Protein AF-A0AAD6WMZ6-F1 (afdb_monomer_lite)

Sequence (57 aa):
RGRPKRLDAHDRRIACRMIRSGEAQTAADVQRDRFPDVPAWTVRQALQQEGLNGRRK

Radius of gyration: 10.39 Å; chains: 1; bounding box: 25×24×26 Å

Foldseek 3Di:
DDDFDAQDPVLLVVLLCCLVVVVDQALVSSCVPPNVSGDSVNSCVSCVVVVCPRPDD

pLDDT: mean 81.7, std 14.1, range [43.84, 92.38]

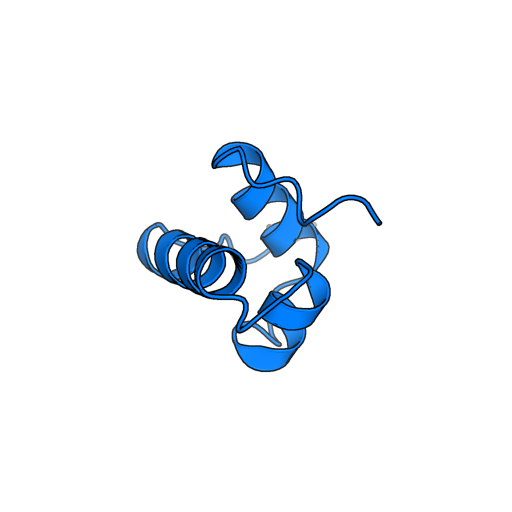Structure (mmCIF, N/CA/C/O backbone):
data_AF-A0AAD6WMZ6-F1
#
_entry.id   AF-A0AAD6WMZ6-F1
#
loop_
_atom_site.group_PDB
_atom_site.id
_atom_site.type_symbol
_atom_site.label_atom_id
_atom_site.label_alt_id
_atom_site.label_comp_id
_atom_site.label_asym_id
_atom_site.label_entity_id
_atom_site.label_seq_id
_atom_site.pdbx_PDB_ins_code
_atom_site.Cartn_x
_atom_site.Cartn_y
_atom_site.Cartn_z
_atom_site.occupancy
_atom_site.B_iso_or_equiv
_atom_site.auth_seq_id
_atom_site.auth_comp_id
_atom_site.auth_asym_id
_atom_site.auth_atom_id
_atom_site.pdbx_PDB_model_num
ATOM 1 N N . ARG A 1 1 ? 16.052 -14.124 -10.535 1.00 45.78 1 ARG A N 1
ATOM 2 C CA . ARG A 1 1 ? 15.298 -13.268 -9.581 1.00 45.78 1 ARG A CA 1
ATOM 3 C C . ARG A 1 1 ? 14.945 -11.966 -10.296 1.00 45.78 1 ARG A C 1
ATOM 5 O O . ARG A 1 1 ? 15.799 -11.097 -10.403 1.00 45.78 1 ARG A O 1
ATOM 12 N N . GLY A 1 2 ? 13.747 -11.885 -10.882 1.00 47.59 2 GLY A N 1
ATOM 13 C CA . GLY A 1 2 ? 13.282 -10.694 -11.600 1.00 47.59 2 GLY A CA 1
ATOM 14 C C . GLY A 1 2 ? 13.012 -9.554 -10.623 1.00 47.59 2 GLY A C 1
ATOM 15 O O . GLY A 1 2 ? 12.401 -9.769 -9.578 1.00 47.59 2 GLY A O 1
ATOM 16 N N . ARG A 1 3 ? 13.530 -8.362 -10.921 1.00 52.75 3 ARG A N 1
ATOM 17 C CA . ARG A 1 3 ? 13.338 -7.171 -10.090 1.00 52.75 3 ARG A CA 1
ATOM 18 C C . ARG A 1 3 ? 11.837 -6.830 -10.101 1.00 52.75 3 ARG A C 1
ATOM 20 O O . ARG A 1 3 ? 11.291 -6.665 -11.189 1.00 52.75 3 ARG A O 1
ATOM 27 N N . PRO A 1 4 ? 11.158 -6.753 -8.948 1.00 58.16 4 PRO A N 1
ATOM 28 C CA . PRO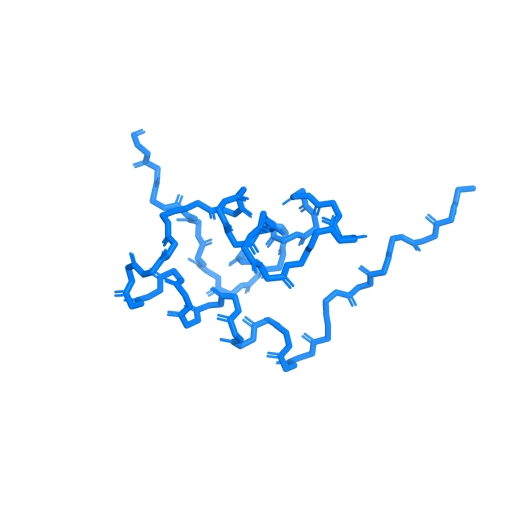 A 1 4 ? 9.745 -6.388 -8.906 1.00 58.16 4 PRO A CA 1
ATOM 29 C C . PRO A 1 4 ? 9.560 -4.998 -9.518 1.00 58.16 4 PRO A C 1
ATOM 31 O O . PR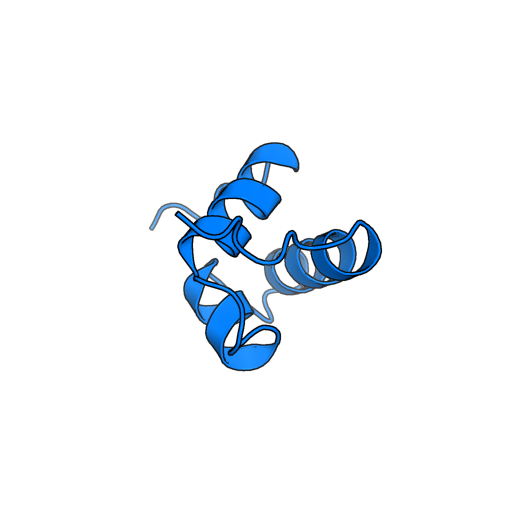O A 1 4 ? 10.424 -4.129 -9.342 1.00 58.16 4 PRO A O 1
ATOM 34 N N . LYS A 1 5 ? 8.455 -4.805 -10.254 1.00 66.06 5 LYS A N 1
ATOM 35 C CA . LYS A 1 5 ? 8.075 -3.500 -10.809 1.00 66.06 5 LYS A CA 1
ATOM 36 C C . LYS A 1 5 ? 8.105 -2.482 -9.670 1.00 66.06 5 LYS A C 1
ATOM 38 O O . LYS A 1 5 ? 7.400 -2.628 -8.674 1.00 66.06 5 LYS A O 1
ATOM 43 N N . ARG A 1 6 ? 9.004 -1.505 -9.778 1.00 72.75 6 ARG A N 1
ATOM 44 C CA . ARG A 1 6 ? 9.125 -0.432 -8.792 1.00 72.75 6 ARG A CA 1
ATOM 45 C C . ARG A 1 6 ? 7.944 0.511 -8.980 1.00 72.75 6 ARG A C 1
ATOM 47 O O . ARG A 1 6 ? 7.679 0.901 -10.110 1.00 72.75 6 ARG A O 1
ATOM 54 N N . LEU A 1 7 ? 7.301 0.892 -7.878 1.00 81.62 7 LEU A N 1
ATOM 55 C CA . LEU A 1 7 ? 6.380 2.028 -7.859 1.00 81.62 7 LEU A CA 1
ATOM 56 C C . LEU A 1 7 ? 7.156 3.276 -8.266 1.00 81.62 7 LEU A C 1
ATOM 58 O O . LEU A 1 7 ? 8.175 3.619 -7.642 1.00 81.62 7 LEU A O 1
ATOM 62 N N . ASP A 1 8 ? 6.693 3.930 -9.321 1.00 86.25 8 ASP A N 1
ATOM 63 C CA . ASP A 1 8 ? 7.295 5.172 -9.768 1.00 86.25 8 ASP A CA 1
ATOM 64 C C . ASP A 1 8 ? 6.964 6.325 -8.795 1.00 86.25 8 ASP A C 1
ATOM 66 O O . ASP A 1 8 ? 6.264 6.168 -7.791 1.00 86.25 8 ASP A O 1
ATOM 70 N N . ALA A 1 9 ? 7.515 7.514 -9.039 1.00 86.19 9 ALA A N 1
ATOM 71 C CA . ALA A 1 9 ? 7.266 8.661 -8.165 1.00 86.19 9 ALA A CA 1
ATOM 72 C C . ALA A 1 9 ? 5.808 9.164 -8.211 1.00 86.19 9 ALA A C 1
ATOM 74 O O . ALA A 1 9 ? 5.380 9.893 -7.314 1.00 86.19 9 ALA A O 1
ATOM 75 N N . HIS A 1 10 ? 5.055 8.848 -9.263 1.00 88.12 10 HIS A N 1
ATOM 76 C CA . HIS A 1 10 ? 3.647 9.203 -9.388 1.00 88.12 10 HIS A CA 1
ATOM 77 C C . HIS A 1 10 ? 2.775 8.234 -8.579 1.00 88.12 10 HIS A C 1
ATOM 79 O O . HIS A 1 10 ? 1.995 8.669 -7.732 1.00 88.12 10 HIS A O 1
ATOM 85 N N . ASP A 1 11 ? 3.010 6.937 -8.730 1.00 88.62 11 ASP A N 1
ATOM 86 C CA . ASP A 1 11 ? 2.361 5.859 -8.000 1.00 88.62 11 ASP A CA 1
ATOM 87 C C . ASP A 1 11 ? 2.560 5.995 -6.494 1.00 88.62 11 ASP A C 1
ATOM 89 O O . ASP A 1 11 ? 1.609 5.870 -5.722 1.00 88.62 11 ASP A O 1
ATOM 93 N N . ARG A 1 12 ? 3.786 6.326 -6.059 1.00 88.06 12 ARG A N 1
ATOM 94 C CA . ARG A 1 12 ? 4.063 6.593 -4.640 1.00 88.06 12 ARG A CA 1
ATOM 95 C C . ARG A 1 12 ? 3.210 7.736 -4.103 1.00 88.06 12 ARG A C 1
ATOM 97 O O . ARG A 1 12 ? 2.644 7.613 -3.022 1.00 88.06 12 ARG A O 1
ATOM 104 N N . ARG A 1 13 ? 3.059 8.827 -4.862 1.00 90.75 13 ARG A N 1
ATOM 105 C CA . ARG A 1 13 ? 2.208 9.959 -4.460 1.00 90.75 13 ARG A CA 1
ATOM 106 C C . ARG A 1 13 ? 0.741 9.551 -4.342 1.00 90.75 13 ARG A C 1
ATOM 108 O O . ARG A 1 13 ? 0.087 9.968 -3.387 1.00 90.75 13 ARG A O 1
ATOM 115 N N . ILE A 1 14 ? 0.243 8.716 -5.255 1.00 91.44 14 ILE A N 1
ATOM 116 C CA . ILE A 1 14 ? -1.120 8.168 -5.182 1.00 91.44 14 ILE A CA 1
ATOM 117 C C . ILE A 1 14 ? -1.277 7.292 -3.935 1.00 91.44 14 ILE A C 1
ATOM 119 O O . ILE A 1 14 ? -2.184 7.532 -3.143 1.00 91.44 14 ILE A O 1
ATOM 123 N N . ALA A 1 15 ? -0.366 6.342 -3.710 1.00 90.25 15 ALA A N 1
ATOM 124 C CA . ALA A 1 15 ? -0.378 5.468 -2.537 1.00 90.25 15 ALA A CA 1
ATOM 125 C C . ALA A 1 15 ? -0.391 6.274 -1.225 1.00 90.25 15 ALA A C 1
ATOM 127 O O . ALA A 1 15 ? -1.211 6.028 -0.340 1.00 90.25 15 ALA A O 1
ATOM 128 N N . CYS A 1 16 ? 0.471 7.290 -1.120 1.00 90.06 16 CYS A N 1
ATOM 129 C CA . CYS A 1 16 ? 0.512 8.192 0.028 1.00 90.06 16 CYS A CA 1
ATOM 130 C C . CYS A 1 16 ? -0.800 8.965 0.205 1.00 90.06 16 CYS A C 1
ATOM 132 O O . CYS A 1 16 ? -1.272 9.123 1.332 1.00 90.06 16 CYS A O 1
ATOM 134 N N . ARG A 1 17 ? -1.402 9.444 -0.890 1.00 92.38 17 ARG A N 1
ATOM 135 C CA . ARG A 1 17 ? -2.686 10.152 -0.858 1.00 92.38 17 ARG A CA 1
ATOM 136 C C . ARG A 1 17 ? -3.812 9.250 -0.357 1.00 92.38 17 ARG A C 1
ATOM 138 O O . ARG A 1 17 ? -4.588 9.710 0.475 1.00 92.38 17 ARG A O 1
ATOM 145 N N . MET A 1 18 ? -3.886 7.996 -0.802 1.00 91.50 18 MET A N 1
ATOM 146 C CA . MET A 1 18 ? -4.925 7.052 -0.363 1.00 91.50 18 MET A CA 1
ATOM 147 C C . MET A 1 18 ? -4.842 6.780 1.144 1.00 91.50 18 MET A C 1
ATOM 149 O O . MET A 1 18 ? -5.852 6.817 1.839 1.00 91.50 18 MET A O 1
ATOM 153 N N . ILE A 1 19 ? -3.627 6.606 1.679 1.00 89.75 19 ILE A N 1
ATOM 154 C CA . ILE A 1 19 ? -3.423 6.442 3.127 1.00 89.75 19 ILE A CA 1
ATOM 155 C C . ILE A 1 19 ? -3.792 7.717 3.899 1.00 89.75 19 ILE A C 1
ATOM 157 O O . ILE A 1 19 ? -4.441 7.653 4.941 1.00 89.75 19 ILE A O 1
ATOM 161 N N . ARG A 1 20 ? -3.386 8.895 3.407 1.00 88.50 20 ARG A N 1
ATOM 162 C CA . ARG A 1 20 ? -3.632 10.179 4.090 1.00 88.50 20 ARG A CA 1
ATOM 163 C C . ARG A 1 20 ? -5.095 10.622 4.054 1.00 88.50 20 ARG A C 1
ATOM 165 O O . ARG A 1 20 ? -5.552 11.241 5.006 1.00 88.50 20 ARG A O 1
ATOM 172 N N . SER A 1 21 ? -5.807 10.327 2.970 1.00 90.31 21 SER A N 1
ATOM 173 C CA . SER A 1 21 ? -7.241 10.620 2.813 1.00 90.31 21 SER A CA 1
ATOM 174 C C . SER A 1 21 ? -8.138 9.636 3.566 1.00 90.31 21 SER A C 1
ATOM 176 O O . SER A 1 21 ? -9.316 9.918 3.757 1.00 90.31 21 SER A O 1
ATOM 178 N N . GLY A 1 22 ? -7.589 8.500 4.007 1.00 88.19 22 GLY A N 1
ATOM 179 C CA . GLY A 1 22 ? -8.355 7.425 4.630 1.00 88.19 22 GLY A CA 1
ATOM 180 C C . GLY A 1 22 ? -9.088 6.522 3.635 1.00 88.19 22 GLY A C 1
ATOM 181 O O . GLY A 1 22 ? -9.789 5.619 4.081 1.00 88.19 22 GLY A O 1
ATOM 182 N N . GLU A 1 23 ? -8.903 6.717 2.322 1.00 88.75 23 GLU A N 1
ATOM 183 C CA . GLU A 1 23 ? -9.380 5.793 1.278 1.00 88.75 23 GLU A CA 1
ATOM 184 C C . GLU A 1 23 ? -8.780 4.389 1.456 1.00 88.75 23 GLU A C 1
ATOM 186 O O . GLU A 1 23 ? -9.450 3.391 1.213 1.00 88.75 23 GLU A O 1
ATOM 191 N N . ALA A 1 24 ? -7.536 4.308 1.936 1.00 90.19 24 ALA A N 1
ATOM 192 C CA . ALA A 1 24 ? -6.875 3.061 2.298 1.00 90.19 24 ALA A CA 1
ATOM 193 C C . ALA A 1 24 ? -6.333 3.129 3.730 1.00 90.19 24 ALA A C 1
ATOM 195 O O . ALA A 1 24 ? -5.789 4.148 4.157 1.00 90.19 24 ALA A O 1
ATOM 196 N N . GLN A 1 25 ? -6.428 2.027 4.477 1.00 87.75 25 GLN A N 1
ATOM 197 C CA . GLN A 1 25 ? -5.886 1.952 5.839 1.00 87.75 25 GLN A CA 1
ATOM 198 C C . GLN A 1 25 ? -4.493 1.322 5.866 1.00 87.75 25 GLN A C 1
ATOM 200 O O . GLN A 1 25 ? -3.650 1.674 6.696 1.00 87.75 25 GLN A O 1
ATOM 205 N N . THR A 1 26 ? -4.242 0.394 4.945 1.00 89.44 26 THR A N 1
ATOM 206 C CA . THR A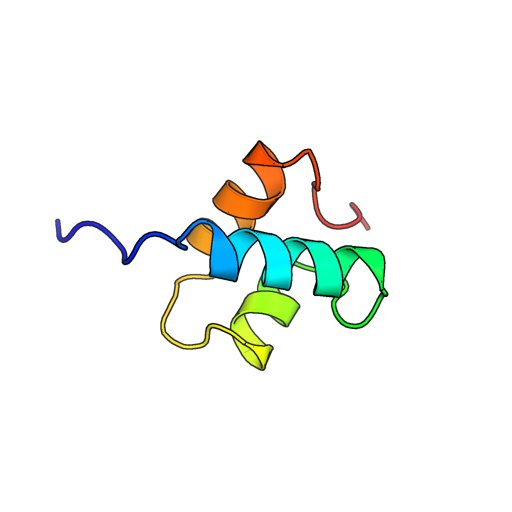 1 26 ? -3.020 -0.403 4.900 1.00 89.44 26 THR A CA 1
ATOM 207 C C . THR A 1 26 ? -2.414 -0.449 3.501 1.00 89.44 26 THR A C 1
ATOM 209 O O . THR A 1 26 ? -3.061 -0.169 2.495 1.00 89.44 26 THR A O 1
ATOM 212 N N . ALA A 1 27 ? -1.149 -0.869 3.420 1.00 88.62 27 ALA A N 1
ATOM 213 C CA . ALA A 1 27 ? -0.492 -1.134 2.141 1.00 88.62 27 ALA A CA 1
ATOM 214 C C . ALA A 1 27 ? -1.201 -2.231 1.322 1.00 88.62 27 ALA A C 1
ATOM 216 O O . ALA A 1 27 ? -1.103 -2.226 0.099 1.00 88.62 27 ALA A O 1
ATOM 217 N N . ALA A 1 28 ? -1.892 -3.164 1.988 1.00 90.38 28 ALA A N 1
ATOM 218 C CA . ALA A 1 28 ? -2.665 -4.208 1.325 1.00 90.38 28 ALA A CA 1
ATOM 219 C C . ALA A 1 28 ? -3.915 -3.632 0.647 1.00 90.38 28 ALA A C 1
ATOM 221 O O . ALA A 1 28 ? -4.208 -4.014 -0.479 1.00 90.38 28 ALA A O 1
ATOM 222 N N . ASP A 1 29 ? -4.586 -2.665 1.280 1.00 90.94 29 ASP A N 1
ATOM 223 C CA . ASP A 1 29 ? -5.726 -1.969 0.669 1.00 90.94 29 ASP A CA 1
ATOM 224 C C . ASP A 1 29 ? -5.276 -1.181 -0.567 1.00 90.94 29 ASP A C 1
ATOM 226 O O . ASP A 1 29 ? -5.826 -1.349 -1.650 1.00 90.94 29 ASP A O 1
ATOM 230 N N . VAL A 1 30 ? -4.184 -0.413 -0.448 1.00 91.00 30 VAL A N 1
ATOM 231 C CA . VAL A 1 30 ? -3.598 0.322 -1.585 1.00 91.00 30 VAL A CA 1
ATOM 232 C C . VAL A 1 30 ? -3.218 -0.622 -2.732 1.00 91.00 30 VAL A C 1
ATOM 234 O O . VAL A 1 30 ? -3.427 -0.305 -3.904 1.00 91.00 30 VAL A O 1
ATOM 237 N N . GLN A 1 31 ? -2.649 -1.785 -2.410 1.00 92.31 31 GLN A N 1
ATOM 238 C CA . GLN A 1 31 ? -2.294 -2.793 -3.403 1.00 92.31 31 GLN A CA 1
ATOM 239 C C . GLN A 1 31 ? -3.535 -3.359 -4.095 1.00 92.31 31 GLN A C 1
ATOM 241 O O . GLN A 1 31 ? -3.579 -3.371 -5.321 1.00 92.31 31 GLN A O 1
ATOM 246 N N . ARG A 1 32 ? -4.541 -3.785 -3.328 1.00 91.38 32 ARG A N 1
ATOM 247 C CA . ARG A 1 32 ? -5.781 -4.354 -3.860 1.00 91.38 32 ARG A CA 1
ATOM 248 C C . ARG A 1 32 ? -6.514 -3.369 -4.769 1.00 91.38 32 ARG A C 1
ATOM 250 O O . ARG A 1 32 ? -6.980 -3.766 -5.831 1.00 91.38 32 ARG A O 1
ATOM 257 N N . ASP A 1 33 ? -6.584 -2.106 -4.364 1.00 91.31 33 ASP A N 1
ATOM 258 C CA . ASP A 1 33 ? -7.473 -1.135 -4.997 1.00 91.31 33 ASP A CA 1
ATOM 259 C C . ASP A 1 33 ? -6.802 -0.405 -6.175 1.00 91.31 33 ASP A C 1
ATOM 261 O O . ASP A 1 33 ? -7.478 -0.022 -7.131 1.00 91.31 33 ASP A O 1
ATOM 265 N N . ARG A 1 34 ? -5.471 -0.216 -6.143 1.00 89.25 34 ARG A N 1
ATOM 266 C CA . ARG A 1 34 ? -4.756 0.571 -7.165 1.00 89.25 34 ARG A CA 1
ATOM 267 C C . ARG A 1 34 ? -3.630 -0.162 -7.883 1.00 89.25 34 ARG A C 1
ATOM 269 O O . ARG A 1 34 ? -3.397 0.131 -9.057 1.00 89.25 34 ARG A O 1
ATOM 276 N N . PHE A 1 35 ? -2.938 -1.083 -7.215 1.00 89.06 35 PHE A N 1
ATOM 277 C CA . PHE A 1 35 ? -1.739 -1.737 -7.753 1.00 89.06 35 PHE A CA 1
ATOM 278 C C . PHE A 1 35 ? -1.816 -3.272 -7.671 1.00 89.06 35 PHE A C 1
ATOM 280 O O . PHE A 1 35 ? -0.934 -3.885 -7.063 1.00 89.06 35 PHE A O 1
ATOM 287 N N . PRO A 1 36 ? -2.828 -3.922 -8.283 1.00 88.06 36 PRO A N 1
ATOM 288 C CA . PRO A 1 36 ? -3.018 -5.370 -8.169 1.00 88.06 36 PRO A CA 1
ATOM 289 C C . PRO A 1 36 ? -1.812 -6.168 -8.690 1.00 88.06 36 PRO A C 1
ATOM 291 O O . PRO A 1 36 ? -1.480 -7.216 -8.141 1.00 88.06 36 PRO A O 1
ATOM 294 N N . ASP A 1 37 ? -1.095 -5.626 -9.678 1.00 87.06 37 ASP A N 1
ATOM 295 C CA . ASP A 1 37 ? 0.092 -6.237 -10.290 1.00 87.06 37 ASP A CA 1
ATOM 296 C C . ASP A 1 37 ? 1.391 -6.034 -9.493 1.00 87.06 37 ASP A C 1
ATOM 298 O O . ASP A 1 37 ? 2.448 -6.564 -9.855 1.00 87.06 37 ASP A O 1
ATOM 302 N N . VAL A 1 38 ? 1.353 -5.224 -8.432 1.00 86.81 38 VAL A N 1
ATOM 303 C CA . VAL A 1 38 ? 2.511 -4.933 -7.586 1.00 86.81 38 VAL A CA 1
ATOM 304 C C . VAL A 1 38 ? 2.372 -5.708 -6.279 1.00 86.81 38 VAL A C 1
ATOM 306 O O . VAL A 1 38 ? 1.332 -5.646 -5.628 1.00 86.81 38 VAL A O 1
ATOM 309 N N . PRO A 1 39 ? 3.420 -6.408 -5.817 1.00 88.19 39 PRO A N 1
ATOM 310 C CA 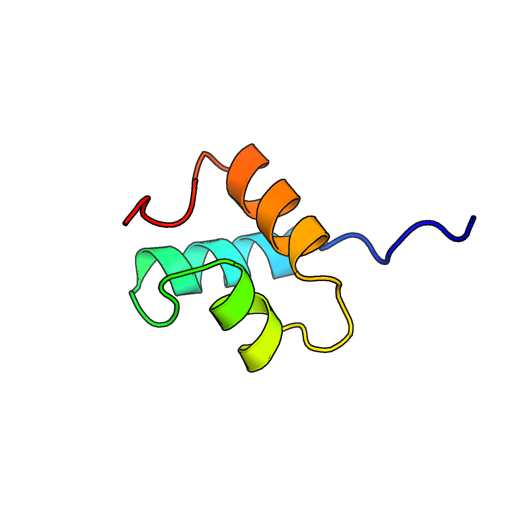. PRO A 1 39 ? 3.363 -7.078 -4.529 1.00 88.19 39 PRO A CA 1
ATOM 311 C C . PRO A 1 39 ? 3.110 -6.095 -3.378 1.00 88.19 39 PRO A C 1
ATOM 313 O O . PRO A 1 39 ? 3.769 -5.056 -3.281 1.00 88.19 39 PRO A O 1
ATOM 316 N N . ALA A 1 40 ? 2.244 -6.464 -2.430 1.00 87.62 40 ALA A N 1
ATOM 317 C CA . ALA A 1 40 ? 1.903 -5.618 -1.279 1.00 87.62 40 ALA A CA 1
ATOM 318 C C . ALA A 1 40 ? 3.134 -5.190 -0.455 1.00 87.62 40 ALA A C 1
ATOM 320 O O . ALA A 1 40 ? 3.177 -4.094 0.104 1.00 87.62 40 ALA A O 1
ATOM 321 N N . TRP A 1 41 ? 4.186 -6.016 -0.419 1.00 87.56 41 TRP A N 1
ATOM 322 C CA . TRP A 1 41 ? 5.440 -5.663 0.246 1.00 87.56 41 TRP A CA 1
ATOM 323 C C . TRP A 1 41 ? 6.193 -4.524 -0.462 1.00 87.56 41 TRP A C 1
ATOM 325 O O . TRP A 1 41 ? 6.848 -3.729 0.207 1.00 87.56 41 TRP A O 1
ATOM 335 N N . THR A 1 42 ? 6.084 -4.401 -1.790 1.00 88.56 42 THR A N 1
ATOM 336 C CA . THR A 1 42 ? 6.673 -3.286 -2.553 1.00 88.56 42 THR A CA 1
ATOM 337 C C . THR A 1 42 ? 5.929 -1.986 -2.252 1.00 88.56 42 THR A C 1
ATOM 339 O O . THR A 1 42 ? 6.567 -0.964 -2.006 1.00 88.56 42 THR A O 1
ATOM 342 N N . VAL A 1 43 ? 4.596 -2.039 -2.160 1.00 89.12 43 VAL A N 1
ATOM 343 C CA . VAL A 1 43 ? 3.764 -0.908 -1.710 1.00 89.12 43 VAL A CA 1
ATOM 344 C C . VAL A 1 43 ? 4.126 -0.501 -0.283 1.00 89.12 43 VAL A C 1
ATOM 346 O O . VAL A 1 43 ? 4.350 0.675 -0.007 1.00 89.12 43 VAL A O 1
ATOM 349 N N . ARG A 1 44 ? 4.293 -1.474 0.619 1.00 89.38 44 ARG A N 1
ATOM 350 C CA . ARG A 1 44 ? 4.738 -1.222 1.995 1.00 89.38 44 ARG A CA 1
ATOM 351 C C . ARG A 1 44 ? 6.110 -0.548 2.050 1.00 89.38 44 ARG A C 1
ATOM 353 O O . ARG A 1 44 ? 6.265 0.420 2.782 1.00 89.38 44 ARG A O 1
ATOM 360 N N . GLN A 1 45 ? 7.090 -1.032 1.288 1.00 87.81 45 GLN A N 1
ATOM 361 C CA . GLN A 1 45 ? 8.432 -0.436 1.223 1.00 87.81 45 GLN A CA 1
ATOM 362 C C . GLN A 1 45 ? 8.405 0.998 0.679 1.00 87.81 45 GLN A C 1
ATOM 364 O O . GLN A 1 45 ? 9.154 1.851 1.149 1.00 87.81 45 GLN A O 1
ATOM 369 N N . ALA A 1 46 ? 7.544 1.277 -0.301 1.00 86.62 46 ALA A N 1
ATOM 370 C CA . ALA A 1 46 ? 7.358 2.624 -0.822 1.00 86.62 46 ALA A CA 1
ATOM 371 C C . ALA A 1 46 ? 6.747 3.563 0.227 1.00 86.62 46 ALA A C 1
ATOM 373 O O . ALA A 1 46 ? 7.281 4.639 0.460 1.00 86.62 46 ALA A O 1
ATOM 374 N N . LEU A 1 47 ? 5.684 3.133 0.911 1.00 86.56 47 LEU A N 1
ATOM 375 C CA . LEU A 1 47 ? 5.054 3.920 1.973 1.00 86.56 47 LEU A CA 1
ATOM 376 C C . LEU A 1 47 ? 6.006 4.156 3.160 1.00 86.56 47 LEU A C 1
ATOM 378 O O . LEU A 1 47 ? 6.045 5.254 3.707 1.00 86.56 47 LEU A O 1
ATOM 382 N N . GLN A 1 48 ? 6.834 3.167 3.510 1.00 86.50 48 GLN A N 1
ATOM 383 C CA . GLN A 1 48 ? 7.852 3.299 4.558 1.00 86.50 48 GLN A CA 1
ATOM 384 C C . GLN A 1 48 ? 8.917 4.350 4.238 1.00 86.50 48 GLN A C 1
ATOM 386 O O . GLN A 1 48 ? 9.289 5.113 5.126 1.00 86.50 48 GLN A O 1
ATOM 391 N N . GLN A 1 49 ? 9.378 4.422 2.987 1.00 83.88 49 GLN A N 1
ATOM 392 C CA . GLN A 1 49 ? 10.323 5.458 2.549 1.00 83.88 49 GLN A CA 1
ATOM 393 C C . GLN A 1 49 ? 9.734 6.872 2.645 1.00 83.88 49 GLN A C 1
ATOM 395 O O . GLN A 1 49 ? 10.474 7.831 2.823 1.00 83.88 49 GLN A O 1
ATOM 400 N N . GLU A 1 50 ? 8.410 6.994 2.587 1.00 81.88 50 GLU A N 1
ATOM 401 C CA . GLU A 1 50 ? 7.675 8.258 2.707 1.00 81.88 50 GLU A CA 1
ATOM 402 C C . GLU A 1 50 ? 7.250 8.550 4.166 1.00 81.88 50 GLU A C 1
ATOM 404 O O . GLU A 1 50 ? 6.463 9.461 4.426 1.00 81.88 50 GLU A O 1
ATOM 409 N N . GLY A 1 51 ? 7.727 7.753 5.135 1.00 82.38 51 GLY A N 1
ATOM 410 C CA . GLY A 1 51 ? 7.386 7.881 6.558 1.00 82.38 51 GLY A CA 1
ATOM 411 C C . GLY A 1 51 ? 5.974 7.404 6.919 1.00 82.38 51 GLY A C 1
ATOM 412 O O . GLY A 1 51 ? 5.550 7.517 8.068 1.00 82.38 51 GLY A O 1
ATOM 413 N N . LEU A 1 52 ? 5.240 6.833 5.963 1.00 73.81 52 LEU A N 1
ATOM 414 C CA . LEU A 1 52 ? 3.903 6.289 6.158 1.00 73.81 52 LEU A CA 1
ATOM 415 C C . LEU A 1 52 ? 4.017 4.803 6.508 1.00 73.81 52 LEU A C 1
ATOM 417 O O . LEU A 1 52 ? 3.795 3.912 5.690 1.00 73.81 52 LEU A O 1
ATOM 421 N N . ASN A 1 53 ? 4.350 4.511 7.766 1.00 65.00 53 ASN A N 1
ATOM 422 C CA . ASN A 1 53 ? 4.013 3.205 8.323 1.00 65.00 53 ASN A CA 1
ATOM 423 C C . ASN A 1 53 ? 2.488 3.173 8.432 1.00 65.00 53 ASN A C 1
ATOM 425 O O . ASN A 1 53 ? 1.937 3.807 9.331 1.00 65.00 53 ASN A O 1
ATOM 429 N N . GLY A 1 54 ? 1.819 2.506 7.479 1.00 56.09 54 GLY A N 1
ATOM 430 C CA . GLY A 1 54 ? 0.367 2.301 7.503 1.00 56.09 54 GLY A CA 1
ATOM 431 C C . GLY A 1 54 ? -0.075 2.010 8.931 1.00 56.09 54 GLY A C 1
ATOM 432 O O . GLY A 1 54 ? 0.596 1.215 9.596 1.00 56.09 54 GLY A O 1
ATOM 433 N N . ARG A 1 55 ? -1.085 2.759 9.404 1.00 50.12 55 ARG A N 1
ATOM 434 C CA . ARG A 1 55 ? -1.487 2.856 10.816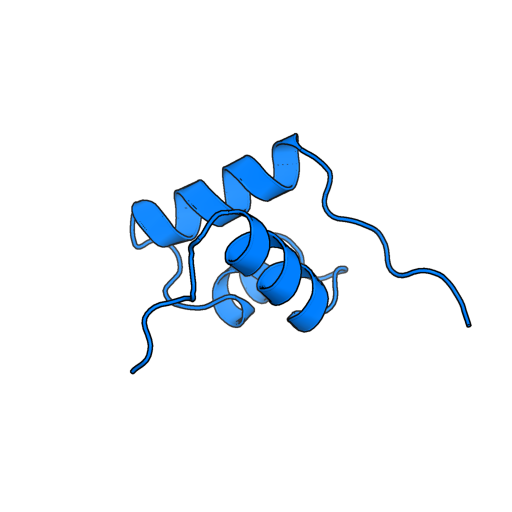 1.00 50.12 55 ARG A CA 1
ATOM 435 C C . ARG A 1 55 ? -1.290 1.500 11.485 1.00 50.12 55 ARG A C 1
ATOM 437 O O . ARG A 1 55 ? -1.995 0.546 11.163 1.00 50.12 55 ARG A O 1
ATOM 444 N N . ARG A 1 56 ? -0.275 1.406 12.353 1.00 44.34 56 ARG A N 1
ATOM 445 C CA . ARG A 1 56 ? -0.102 0.246 13.228 1.00 44.34 56 ARG A CA 1
ATOM 446 C C . ARG A 1 56 ? -1.418 0.135 13.995 1.00 44.34 56 ARG A C 1
ATOM 448 O O . ARG A 1 56 ? -1.764 1.068 14.717 1.00 44.34 56 ARG A O 1
ATOM 455 N N . LYS A 1 57 ? -2.177 -0.919 13.705 1.00 43.84 57 LYS A N 1
ATOM 456 C CA . LYS A 1 57 ? -3.338 -1.304 14.498 1.00 43.84 57 LYS A CA 1
ATOM 457 C C . LYS A 1 57 ? -2.857 -1.762 15.868 1.00 43.84 57 LYS A C 1
ATOM 459 O O . LYS A 1 57 ? -1.764 -2.378 15.905 1.00 43.84 57 LYS A O 1
#

Secondary structure (DSSP, 8-state):
-PPP----HHHHHHHHHHHHHTS-SSHHHHHHHH-TTS-HHHHHHHHHHTT------

Organism: NCBI:txid1745969